Protein AF-A0A397UYF5-F1 (afdb_monomer)

Secondary structure (DSSP, 8-state):
-------S--HHHHTT--TT--HHHHHHHHHHHHHHS-GGG--TTHHHHHHHHHHHHHHHHHHHHSHHHHHHH-

Organism: NCBI:txid44941

Nearest PDB structures (foldseek):
  4j7z-assembly3_C  TM=9.367E-01  e=1.117E-04  Thermus thermophilus HB8
  8j07-assembly1_u  TM=9.485E-01  e=2.362E-04  Homo sapiens
  5vso-assembly1_A  TM=8.369E-01  e=5.924E-05  Saccharomyces cerevisiae S288C
  6yxy-assembly1_BK  TM=9.476E-01  e=5.292E-04  Trypanosoma brucei brucei
  7aoi-assembly1_BK  TM=9.490E-01  e=2.814E-03  Trypanosoma brucei

pLDDT: mean 83.46, std 14.4, range [38.56, 94.44]

InterPro domains:
  IPR001623 DnaJ domain [PF00226] (10-74)
  IPR001623 DnaJ domain [PR00625] (12-30)
  IPR001623 DnaJ domain [PR00625] (30-45)
  IPR001623 DnaJ domain [PR00625] (49-69)
  IPR001623 DnaJ domain [PR00625] (69-74)
  IPR001623 DnaJ domain [PS50076] (10-74)
  IPR001623 DnaJ domain [SM00271] (9-69)
  IPR001623 DnaJ domain [cd06257] (10-66)
  IPR018253 DnaJ domain, conserved site [PS00636] (54-73)
  IPR036869 Chaperone J-domain superfamily [G3DSA:1.10.287.110] (3-74)
  IPR036869 Chaperone J-domain superfamily [SSF46565] (6-74)
  IPR050817 DjlA DnaK co-chaperone [PTHR24074] (12-74)

Foldseek 3Di:
DDDPDPDPLDLCVLLVHDLPDDLVSLVVSLVVLCVVLPLVVDDDPSSVVSVVSNVSSVVSSVQCNDPVSVVVVD

Solvent-accessible surface area (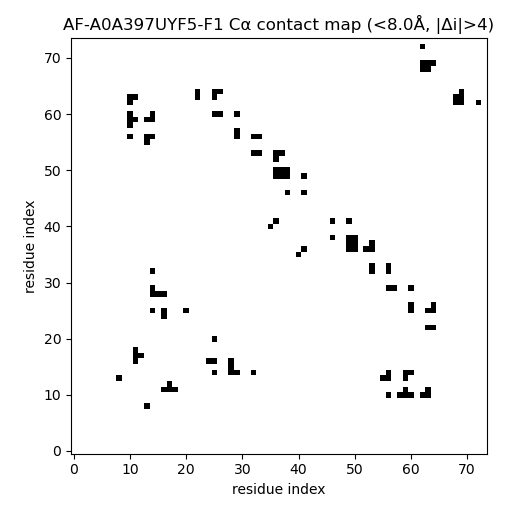backbone atoms only — not comparable to full-atom values): 4311 Å² total; per-residue (Å²): 132,87,77,80,68,88,65,75,89,45,40,38,65,64,44,71,45,58,92,83,53,48,63,67,52,53,54,51,32,41,54,56,48,44,69,72,30,32,51,90,83,38,64,75,85,46,26,62,56,19,49,54,50,37,50,51,37,50,56,25,43,62,36,57,63,35,68,69,50,29,67,74,70,109

Sequence (74 aa):
MPKIKVVPLNYYKVLEVEVNASDKEIRQAYKRLALKWHPDKHRGSSIEIAEQKFKEIGEAYETLCDKNKRSSYD

Radius of gyration: 13.32 Å; Cα contacts (8 Å, |Δi|>4): 62; chains: 1; bounding box: 25×36×35 Å

Mean predicted aligned error: 6.52 Å

Structure (mmCIF, N/CA/C/O backbone):
data_AF-A0A397UYF5-F1
#
_entry.id   AF-A0A397UYF5-F1
#
loop_
_atom_site.group_PDB
_atom_site.id
_atom_site.type_symbol
_atom_site.label_atom_id
_atom_site.label_alt_id
_atom_site.label_comp_id
_atom_site.label_asym_id
_atom_site.label_entity_id
_atom_site.label_seq_id
_atom_site.pdbx_PDB_ins_code
_atom_site.Cartn_x
_ato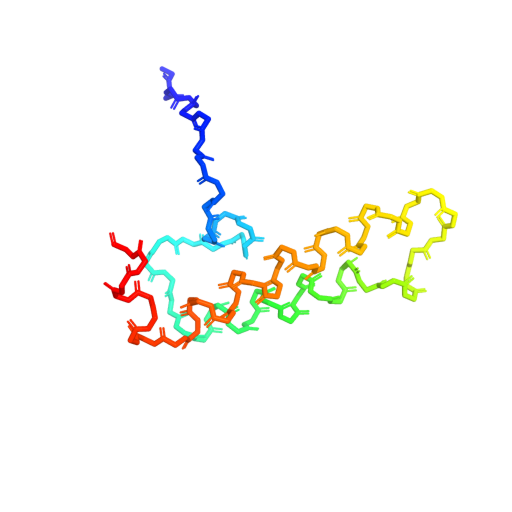m_site.Cartn_y
_atom_site.Cartn_z
_atom_site.occupancy
_atom_site.B_iso_or_equiv
_atom_site.auth_seq_id
_atom_site.auth_comp_id
_atom_site.auth_asym_id
_atom_site.auth_atom_id
_atom_site.pdbx_PDB_model_num
ATOM 1 N N . MET A 1 1 ? -4.822 28.990 -4.529 1.00 38.56 1 MET A N 1
ATOM 2 C CA . MET A 1 1 ? -4.124 27.831 -5.130 1.00 38.56 1 MET A CA 1
ATOM 3 C C . MET A 1 1 ? -3.522 27.018 -3.992 1.00 38.56 1 MET A C 1
ATOM 5 O O . MET A 1 1 ? -2.760 27.598 -3.222 1.00 38.56 1 MET A O 1
ATOM 9 N N . PRO A 1 2 ? -3.937 25.761 -3.769 1.00 42.16 2 PRO A N 1
ATOM 10 C CA . PRO A 1 2 ? -3.482 25.004 -2.611 1.00 42.16 2 PRO A CA 1
ATOM 11 C C . PRO A 1 2 ? -1.990 24.697 -2.761 1.00 42.16 2 PRO A C 1
ATOM 13 O O . PRO A 1 2 ? -1.532 24.218 -3.796 1.00 42.16 2 PRO A O 1
ATOM 16 N N . LYS A 1 3 ? -1.235 25.051 -1.720 1.00 39.34 3 LYS A N 1
ATOM 17 C CA . LYS A 1 3 ? 0.215 24.901 -1.635 1.00 39.34 3 LYS A CA 1
ATOM 18 C C . LYS A 1 3 ? 0.559 23.417 -1.743 1.00 39.34 3 LYS A C 1
ATOM 20 O O . LYS A 1 3 ? 0.216 22.644 -0.849 1.00 39.34 3 LYS A O 1
ATOM 25 N N . ILE A 1 4 ? 1.243 23.027 -2.817 1.00 47.66 4 ILE A N 1
ATOM 26 C CA . ILE A 1 4 ? 1.871 21.710 -2.926 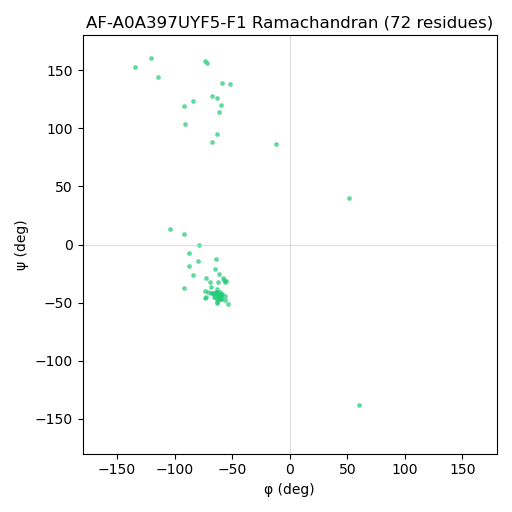1.00 47.66 4 ILE A CA 1
ATOM 27 C C . ILE A 1 4 ? 3.007 21.707 -1.901 1.00 47.66 4 ILE A C 1
ATOM 29 O O . ILE A 1 4 ? 4.130 22.114 -2.187 1.00 47.66 4 ILE A O 1
ATOM 33 N N . LYS A 1 5 ? 2.694 21.319 -0.660 1.00 42.53 5 LYS A N 1
ATOM 34 C CA . LYS A 1 5 ? 3.717 20.891 0.288 1.00 42.53 5 LYS A CA 1
ATOM 35 C C . LYS A 1 5 ? 4.390 19.696 -0.371 1.00 42.53 5 LYS A C 1
ATOM 37 O O . LYS A 1 5 ? 3.716 18.722 -0.708 1.00 42.53 5 LYS A O 1
ATOM 42 N N . VAL A 1 6 ? 5.692 19.797 -0.600 1.00 49.34 6 VAL A N 1
ATOM 43 C CA . VAL A 1 6 ? 6.530 18.645 -0.917 1.00 49.34 6 VAL A CA 1
ATOM 44 C C . VAL A 1 6 ? 6.448 17.765 0.326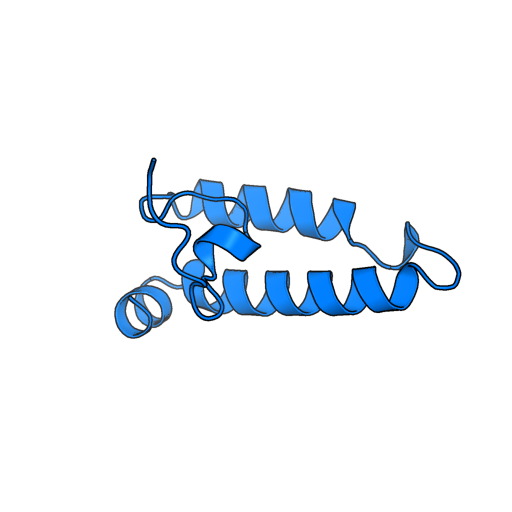 1.00 49.34 6 VAL A C 1
ATOM 46 O O . VAL A 1 6 ? 7.031 18.086 1.358 1.00 49.34 6 VAL A O 1
ATOM 49 N N . VAL A 1 7 ? 5.541 16.787 0.298 1.00 47.88 7 VAL A N 1
ATOM 50 C CA . VAL A 1 7 ? 5.224 15.990 1.481 1.00 47.88 7 VAL A CA 1
ATOM 51 C C . VAL A 1 7 ? 6.269 14.883 1.548 1.00 47.88 7 VAL A C 1
ATOM 53 O O . VAL A 1 7 ? 6.391 14.154 0.560 1.00 47.88 7 VAL A O 1
ATOM 56 N N . PRO A 1 8 ? 7.022 14.752 2.653 1.00 51.94 8 PRO A N 1
ATOM 57 C CA . PRO A 1 8 ? 7.881 13.593 2.864 1.00 51.94 8 PRO A CA 1
ATOM 58 C C . PRO A 1 8 ? 7.046 12.320 2.678 1.00 51.94 8 PRO A C 1
ATOM 60 O O . PRO A 1 8 ? 5.875 12.310 3.059 1.00 51.94 8 PRO A O 1
ATOM 63 N N . LEU A 1 9 ? 7.635 11.331 1.998 1.00 58.84 9 LEU A N 1
ATOM 64 C CA . LEU A 1 9 ? 7.089 10.027 1.593 1.00 58.84 9 LEU A CA 1
ATOM 65 C C . LEU A 1 9 ? 5.746 9.677 2.265 1.00 58.84 9 LEU A C 1
ATOM 67 O O . LEU A 1 9 ? 5.691 9.081 3.338 1.00 58.84 9 LEU A O 1
ATOM 71 N N . ASN A 1 10 ? 4.645 10.123 1.659 1.00 81.88 10 ASN A N 1
ATOM 72 C CA . ASN A 1 10 ? 3.328 9.970 2.258 1.00 81.88 10 ASN A CA 1
ATOM 73 C C . ASN A 1 10 ? 2.748 8.644 1.765 1.00 81.88 10 ASN A C 1
ATOM 75 O O . ASN A 1 10 ? 2.350 8.552 0.601 1.00 81.88 10 ASN A O 1
ATOM 79 N N . TYR A 1 11 ? 2.742 7.610 2.609 1.00 88.81 11 TYR A N 1
ATOM 80 C CA . TYR A 1 11 ? 2.347 6.252 2.213 1.00 88.81 11 TYR A CA 1
ATOM 81 C C . TYR A 1 11 ? 0.945 6.200 1.595 1.00 88.81 11 TYR A C 1
ATOM 83 O O . TYR A 1 11 ? 0.710 5.452 0.647 1.00 88.81 11 TYR A O 1
ATOM 91 N N . TYR A 1 12 ? 0.045 7.083 2.035 1.00 88.75 12 TYR A N 1
ATOM 92 C CA . TYR A 1 12 ? -1.283 7.241 1.443 1.00 88.75 12 TYR A CA 1
ATOM 93 C C . TYR A 1 12 ? -1.210 7.693 -0.022 1.00 88.75 12 TYR A C 1
ATOM 95 O O . TYR A 1 12 ? -1.874 7.126 -0.885 1.00 88.75 12 TYR A O 1
ATOM 103 N N . LYS A 1 13 ? -0.325 8.646 -0.348 1.00 88.31 13 LYS A N 1
ATOM 104 C CA . LYS A 1 13 ? -0.088 9.065 -1.740 1.00 88.31 13 LYS A CA 1
ATOM 105 C C . LYS A 1 13 ? 0.586 7.980 -2.570 1.00 88.31 13 LYS A C 1
ATOM 107 O O . LYS A 1 13 ? 0.258 7.854 -3.744 1.00 88.31 13 LYS A O 1
ATOM 112 N N . VAL A 1 14 ? 1.505 7.213 -1.980 1.00 90.44 14 VAL A N 1
ATOM 113 C CA . VAL A 1 14 ? 2.173 6.096 -2.668 1.00 90.44 14 VAL A CA 1
ATOM 114 C C . VAL A 1 14 ?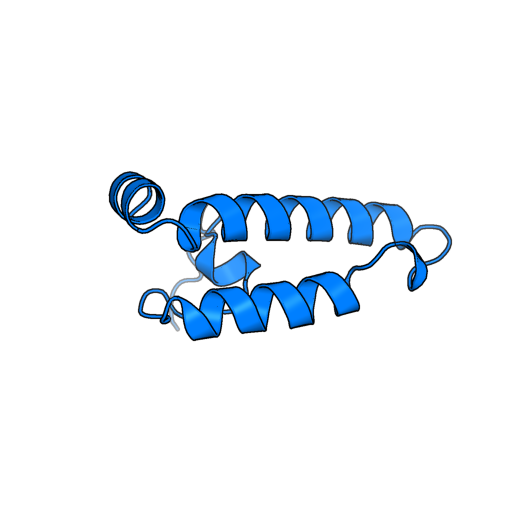 1.155 5.036 -3.081 1.00 90.44 14 VAL A C 1
ATOM 116 O O . VAL A 1 14 ? 1.193 4.560 -4.214 1.00 90.44 14 VAL A O 1
ATOM 119 N N . LEU A 1 15 ? 0.210 4.717 -2.195 1.00 90.69 15 LEU A N 1
ATOM 120 C CA . LEU A 1 15 ? -0.899 3.819 -2.503 1.00 90.69 15 LEU A CA 1
ATOM 121 C C . LEU A 1 15 ? -2.023 4.486 -3.310 1.00 90.69 15 LEU A C 1
ATOM 123 O O . LEU A 1 15 ? -2.977 3.809 -3.669 1.00 90.69 15 LEU A O 1
ATOM 127 N N . GLU A 1 16 ? -1.922 5.773 -3.647 1.00 90.75 16 GLU A N 1
ATOM 128 C CA . GLU A 1 16 ? -2.987 6.538 -4.313 1.00 90.75 16 GLU A CA 1
ATOM 129 C C . GLU A 1 16 ? -4.343 6.422 -3.583 1.00 90.75 16 GLU A C 1
ATOM 131 O O . GLU A 1 16 ? -5.391 6.276 -4.214 1.00 90.75 16 GLU A O 1
ATOM 136 N N . VAL A 1 17 ? -4.319 6.453 -2.249 1.00 90.56 17 VAL A N 1
ATOM 137 C CA . VAL A 1 17 ? -5.504 6.397 -1.385 1.00 90.56 17 VAL A CA 1
ATOM 138 C C . VAL A 1 17 ? -5.607 7.642 -0.509 1.00 90.56 17 VAL A C 1
ATOM 140 O O . VAL A 1 17 ? -4.630 8.359 -0.282 1.00 90.56 17 VAL A O 1
ATOM 143 N N . GLU A 1 18 ? -6.803 7.901 0.008 1.00 87.06 18 GLU A N 1
ATOM 144 C CA . GLU A 1 18 ? -7.010 8.972 0.979 1.00 87.06 18 GLU A CA 1
ATOM 145 C C . GLU A 1 18 ? -6.456 8.605 2.364 1.00 87.06 18 GLU A C 1
ATOM 147 O O . GLU A 1 18 ? -6.335 7.434 2.723 1.00 87.06 18 GLU A O 1
ATOM 152 N N . VAL A 1 19 ? -6.166 9.613 3.191 1.00 84.50 19 VAL A N 1
ATOM 153 C CA . VAL A 1 19 ? -5.711 9.409 4.583 1.00 84.50 19 VAL A CA 1
ATOM 154 C C . VAL A 1 19 ? -6.748 8.683 5.446 1.00 84.50 19 VAL A C 1
ATOM 156 O O . VAL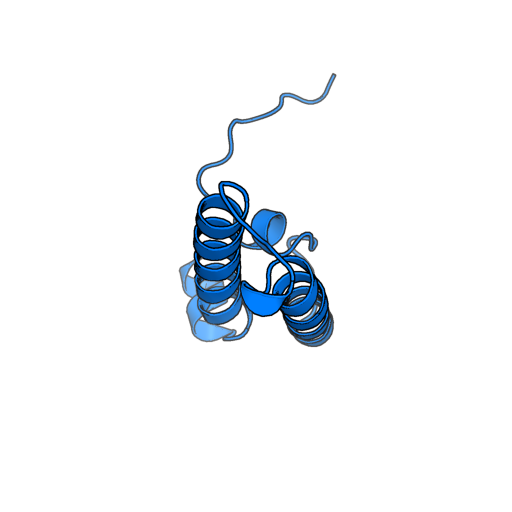 A 1 19 ? -6.391 7.984 6.386 1.00 84.50 19 VAL A O 1
ATOM 159 N N . ASN A 1 20 ? -8.030 8.788 5.082 1.00 83.44 20 ASN A N 1
ATOM 160 C CA . ASN A 1 20 ? -9.146 8.084 5.719 1.00 83.44 20 ASN A CA 1
ATOM 161 C C . ASN A 1 20 ? -9.468 6.736 5.053 1.00 83.44 20 ASN A C 1
ATOM 163 O O . ASN A 1 20 ? -10.485 6.124 5.374 1.00 83.44 20 ASN A O 1
ATOM 167 N N . ALA A 1 21 ? -8.626 6.264 4.127 1.00 87.88 21 ALA A N 1
ATOM 168 C CA . ALA A 1 21 ? -8.888 5.034 3.397 1.00 87.88 21 ALA A CA 1
ATOM 169 C C . ALA A 1 21 ? -9.026 3.838 4.339 1.00 87.88 21 ALA A C 1
ATOM 171 O O . ALA A 1 21 ? -8.258 3.660 5.301 1.00 87.88 21 ALA A O 1
ATOM 172 N N . SER A 1 22 ? -10.007 2.998 4.021 1.00 89.94 22 SER A N 1
ATOM 173 C CA . SER A 1 22 ? -10.257 1.762 4.755 1.00 89.94 22 SER A CA 1
ATOM 174 C C . SER A 1 22 ? -9.168 0.729 4.464 1.00 89.94 22 SER A C 1
ATOM 176 O O . SER A 1 22 ? -8.554 0.721 3.396 1.00 89.94 22 SER A O 1
ATOM 178 N N . ASP A 1 23 ? -8.971 -0.222 5.373 1.00 89.38 23 ASP A N 1
ATOM 179 C CA . ASP A 1 23 ? -8.041 -1.346 5.175 1.00 89.38 23 ASP A CA 1
ATOM 180 C C . ASP A 1 23 ? -8.352 -2.148 3.893 1.00 89.38 23 ASP A C 1
ATOM 182 O O . ASP A 1 23 ? -7.441 -2.618 3.205 1.00 89.38 23 ASP A O 1
ATOM 186 N N . LYS A 1 24 ? -9.630 -2.238 3.503 1.00 91.06 24 LYS A N 1
ATOM 187 C CA . LYS A 1 24 ? -10.044 -2.797 2.205 1.00 91.06 24 LYS A CA 1
ATOM 188 C C . LYS A 1 24 ? -9.511 -1.998 1.008 1.00 91.06 24 LYS A C 1
ATOM 190 O O . LYS A 1 24 ? -9.027 -2.606 0.053 1.00 91.06 24 LYS A O 1
ATOM 195 N N . GLU A 1 25 ? -9.582 -0.670 1.056 1.00 91.88 25 GLU A N 1
ATOM 196 C CA . GLU A 1 25 ? -9.107 0.206 -0.023 1.00 91.88 25 GLU A CA 1
ATOM 197 C C . GLU A 1 25 ? -7.588 0.160 -0.148 1.00 91.88 25 GLU A C 1
ATOM 199 O O . GLU A 1 25 ? -7.072 0.006 -1.250 1.00 91.88 25 GLU A O 1
ATOM 204 N N . ILE A 1 26 ? -6.876 0.167 0.981 1.00 91.50 26 ILE A N 1
ATOM 205 C CA . ILE A 1 26 ? -5.417 0.008 1.044 1.00 91.50 26 ILE A CA 1
ATOM 206 C C . ILE A 1 26 ? -4.983 -1.300 0.365 1.00 91.50 26 ILE A C 1
ATOM 208 O O . ILE A 1 26 ? -4.107 -1.294 -0.502 1.00 91.50 26 ILE A O 1
ATOM 212 N N . ARG A 1 27 ? -5.641 -2.426 0.679 1.00 92.00 27 ARG A N 1
ATOM 213 C CA . ARG A 1 27 ? -5.368 -3.725 0.029 1.00 92.00 27 ARG A CA 1
ATOM 214 C C . ARG A 1 27 ? -5.685 -3.717 -1.462 1.00 92.00 27 ARG A C 1
ATOM 216 O O . ARG A 1 27 ? -4.951 -4.313 -2.252 1.00 92.00 27 ARG A O 1
ATOM 223 N N . GLN A 1 28 ? -6.793 -3.097 -1.859 1.00 94.44 28 GLN A N 1
ATOM 224 C CA . GLN A 1 28 ? -7.201 -3.034 -3.261 1.00 94.44 28 GLN A CA 1
ATOM 225 C C . GLN A 1 28 ? -6.241 -2.168 -4.082 1.00 94.44 28 GLN A C 1
ATOM 227 O O . GLN A 1 28 ? -5.849 -2.556 -5.185 1.00 94.44 28 GLN A O 1
ATOM 232 N N . ALA A 1 29 ? -5.820 -1.036 -3.526 1.00 94.00 29 ALA A N 1
ATOM 233 C CA . ALA A 1 29 ? -4.864 -0.137 -4.139 1.00 94.00 29 ALA A CA 1
ATOM 234 C C . ALA A 1 29 ? -3.484 -0.784 -4.276 1.00 94.00 29 ALA A C 1
ATOM 236 O O . ALA A 1 29 ? -2.928 -0.765 -5.373 1.00 94.00 29 ALA A O 1
ATOM 237 N N . TYR A 1 30 ? -2.996 -1.459 -3.228 1.00 94.25 30 TYR A N 1
ATOM 238 C CA . TYR A 1 30 ? -1.770 -2.257 -3.289 1.00 94.25 30 TYR A C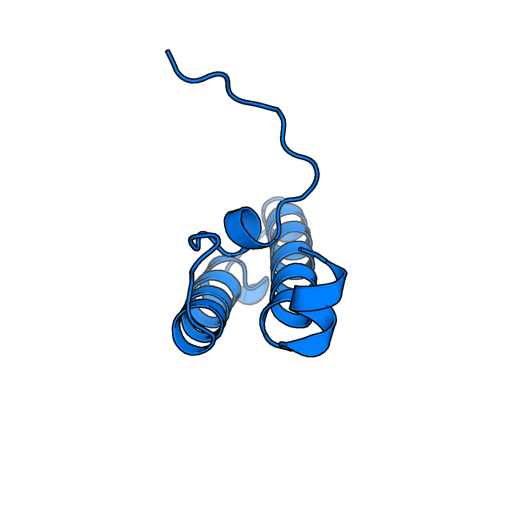A 1
ATOM 239 C C . TYR A 1 30 ? -1.815 -3.273 -4.433 1.00 94.25 30 TYR A C 1
ATOM 241 O O . TYR A 1 30 ? -0.925 -3.278 -5.275 1.00 94.25 30 TYR A O 1
ATOM 249 N N . LYS A 1 31 ? -2.883 -4.077 -4.546 1.00 93.62 31 LYS A N 1
ATOM 250 C CA . LYS A 1 31 ? -3.023 -5.058 -5.641 1.00 93.62 31 LYS A CA 1
ATOM 251 C C . LYS A 1 31 ? -3.006 -4.398 -7.021 1.00 93.62 31 LYS A C 1
ATOM 253 O O . LYS A 1 31 ? -2.320 -4.876 -7.922 1.00 93.62 31 LYS A O 1
ATOM 258 N N . ARG A 1 32 ? -3.743 -3.297 -7.197 1.00 94.12 32 ARG A N 1
ATOM 259 C CA . ARG A 1 32 ? -3.796 -2.545 -8.463 1.00 94.12 32 ARG A CA 1
ATOM 260 C C . ARG A 1 32 ? -2.419 -2.005 -8.848 1.00 94.12 32 ARG A C 1
ATOM 262 O O . ARG A 1 32 ? -2.012 -2.120 -10.002 1.00 94.12 32 ARG A O 1
ATOM 269 N N . LEU A 1 33 ? -1.713 -1.422 -7.888 1.00 92.69 33 LEU A N 1
ATOM 270 C CA . LEU A 1 33 ? -0.407 -0.807 -8.085 1.00 92.69 33 LEU A CA 1
ATOM 271 C C . LEU A 1 33 ? 0.705 -1.840 -8.271 1.00 92.69 33 LEU A C 1
ATOM 273 O O . LEU A 1 33 ? 1.526 -1.674 -9.167 1.00 92.69 33 LEU A O 1
ATOM 277 N N . ALA A 1 34 ? 0.682 -2.935 -7.514 1.00 90.44 34 ALA A N 1
ATOM 278 C CA . ALA A 1 34 ? 1.597 -4.060 -7.670 1.00 90.44 34 ALA A CA 1
ATOM 279 C C . ALA A 1 34 ? 1.504 -4.661 -9.077 1.00 90.44 34 ALA A C 1
ATOM 281 O O . ALA A 1 34 ? 2.528 -4.911 -9.695 1.00 90.44 34 ALA A O 1
ATOM 282 N N . LEU A 1 35 ? 0.295 -4.818 -9.630 1.00 90.88 35 LEU A N 1
ATOM 283 C CA . LEU A 1 35 ? 0.103 -5.274 -11.013 1.00 90.88 35 LEU A CA 1
ATOM 284 C C . LEU A 1 35 ? 0.543 -4.238 -12.057 1.00 90.88 35 LEU A C 1
ATOM 286 O O . LEU A 1 35 ? 0.984 -4.617 -13.142 1.00 90.88 35 LEU A O 1
ATOM 290 N N . LYS A 1 36 ? 0.405 -2.941 -11.754 1.00 89.75 36 LYS A N 1
ATOM 291 C CA . LYS A 1 36 ? 0.820 -1.834 -12.632 1.00 89.75 36 LYS A CA 1
ATOM 292 C C . LYS A 1 36 ? 2.339 -1.715 -12.712 1.00 89.75 36 LYS A C 1
ATOM 294 O O . LYS A 1 36 ? 2.862 -1.471 -13.793 1.00 89.75 36 LYS A O 1
ATOM 299 N N . TRP A 1 37 ? 3.028 -1.887 -11.589 1.00 92.75 37 TRP A N 1
ATOM 300 C CA . TRP A 1 37 ? 4.479 -1.742 -11.455 1.00 92.75 37 TRP A CA 1
ATOM 301 C C . TRP A 1 37 ? 5.216 -3.084 -11.369 1.00 92.75 37 TRP A C 1
ATOM 303 O O . TRP A 1 37 ? 6.387 -3.118 -11.020 1.00 92.75 37 TRP A O 1
ATOM 313 N N . HIS A 1 38 ? 4.556 -4.199 -11.692 1.00 88.06 38 HIS A N 1
ATOM 314 C CA . HIS A 1 38 ? 5.188 -5.515 -11.652 1.00 88.06 38 HIS A CA 1
ATOM 315 C C . 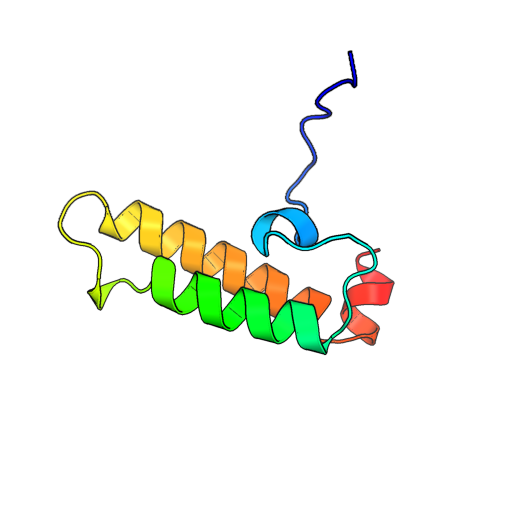HIS A 1 38 ? 6.339 -5.587 -12.670 1.00 88.06 38 HIS A C 1
ATOM 317 O O . HIS A 1 38 ? 6.073 -5.354 -13.852 1.00 88.06 38 HIS A O 1
ATOM 323 N N . PRO A 1 39 ? 7.573 -5.962 -12.281 1.00 84.25 39 PRO A N 1
ATOM 324 C CA . PRO A 1 39 ? 8.741 -5.915 -13.165 1.00 84.25 39 PRO A CA 1
ATOM 325 C C . PRO A 1 39 ? 8.570 -6.756 -14.438 1.00 84.25 39 PRO A C 1
ATOM 327 O O . PRO A 1 39 ? 9.058 -6.363 -15.486 1.00 84.25 39 PRO A O 1
ATOM 330 N N . ASP A 1 40 ? 7.783 -7.838 -14.395 1.00 88.25 40 ASP A N 1
ATOM 331 C CA . ASP A 1 40 ? 7.424 -8.645 -15.581 1.00 88.25 40 ASP A CA 1
ATOM 332 C C . ASP A 1 40 ? 6.740 -7.839 -16.707 1.00 88.25 40 ASP A C 1
ATOM 334 O O . ASP A 1 40 ? 6.897 -8.138 -17.891 1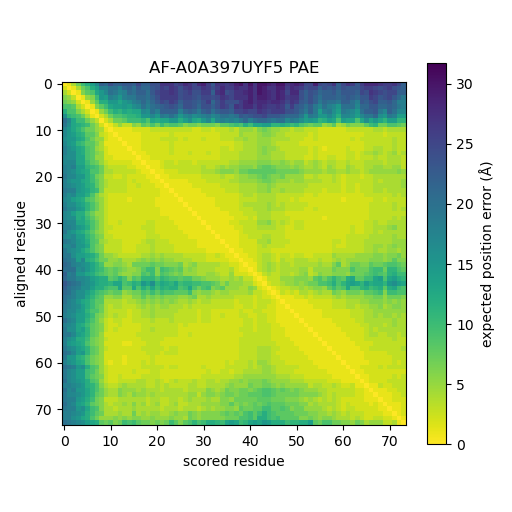.00 88.25 40 ASP A O 1
ATOM 338 N N . LYS A 1 41 ? 5.993 -6.783 -16.353 1.00 85.75 41 LYS A N 1
ATOM 339 C CA . LYS A 1 41 ? 5.300 -5.918 -17.320 1.00 85.75 41 LYS A CA 1
ATOM 340 C C . LYS A 1 41 ? 6.161 -4.767 -17.838 1.00 85.75 41 LYS A C 1
ATOM 342 O O . LYS A 1 41 ? 5.727 -4.070 -18.755 1.00 85.75 41 LYS A O 1
ATOM 347 N N . HIS A 1 42 ? 7.355 -4.564 -17.283 1.00 87.50 42 HIS A N 1
ATOM 348 C CA . HIS A 1 42 ? 8.267 -3.477 -17.643 1.00 87.50 42 HIS A CA 1
ATOM 349 C C . HIS A 1 42 ? 9.535 -4.045 -18.285 1.00 87.50 42 HIS A C 1
ATOM 351 O O . HIS A 1 42 ? 9.996 -5.126 -17.939 1.00 87.50 42 HIS A O 1
ATOM 357 N N . ARG A 1 43 ? 10.103 -3.344 -19.272 1.00 84.38 43 ARG A N 1
ATOM 358 C CA . ARG A 1 43 ? 11.325 -3.776 -19.975 1.00 84.38 43 ARG A CA 1
ATOM 359 C C . ARG A 1 43 ? 12.312 -2.624 -20.119 1.00 84.38 43 ARG A C 1
ATOM 361 O O . ARG A 1 43 ? 11.907 -1.465 -20.190 1.00 84.38 43 ARG A O 1
ATOM 368 N N . GLY A 1 44 ? 13.601 -2.955 -20.196 1.00 84.31 44 GLY A N 1
ATOM 369 C CA . GLY A 1 44 ? 14.678 -1.972 -20.338 1.00 84.31 44 GLY A CA 1
ATOM 370 C C . GLY A 1 44 ? 14.717 -0.996 -19.161 1.00 84.31 44 GLY A C 1
ATOM 371 O O . GLY A 1 44 ? 14.506 -1.392 -18.019 1.00 84.31 44 GLY A O 1
ATOM 372 N N . SER A 1 45 ? 14.924 0.290 -19.441 1.00 80.69 45 SER A N 1
ATOM 373 C CA . SER A 1 45 ? 15.065 1.348 -18.426 1.00 80.69 45 SER A CA 1
ATOM 374 C C . SER A 1 45 ? 13.817 1.587 -17.562 1.00 80.69 45 SER A C 1
ATOM 376 O O . SER A 1 45 ? 13.892 2.269 -16.545 1.00 80.69 45 SER A O 1
ATOM 378 N N . SER A 1 46 ? 12.653 1.043 -17.937 1.00 84.56 46 SER A N 1
ATOM 379 C CA . SER A 1 46 ? 11.437 1.130 -17.116 1.00 84.56 46 SER A CA 1
ATOM 380 C C . SER A 1 46 ? 11.404 0.112 -15.970 1.00 84.56 46 SER A C 1
ATOM 382 O O . SER A 1 46 ? 10.593 0.279 -15.062 1.00 84.56 46 SER A O 1
ATOM 384 N N . ILE A 1 47 ? 12.276 -0.908 -15.982 1.00 89.56 47 ILE A N 1
ATOM 385 C CA . ILE A 1 47 ? 12.386 -1.896 -14.895 1.00 89.56 47 ILE A CA 1
ATOM 386 C C . ILE A 1 47 ? 12.831 -1.221 -13.597 1.00 89.56 47 ILE A C 1
ATOM 388 O O . ILE A 1 47 ? 12.171 -1.405 -12.582 1.00 89.56 47 ILE A O 1
ATOM 392 N N . GLU A 1 48 ? 13.864 -0.375 -13.636 1.00 88.69 48 GLU A N 1
ATOM 393 C CA . GLU A 1 48 ? 14.376 0.309 -12.437 1.00 88.69 48 GLU A CA 1
ATOM 394 C C . GLU A 1 48 ? 13.298 1.176 -11.768 1.00 88.69 48 GLU A C 1
ATOM 396 O O . GLU A 1 48 ? 13.113 1.143 -10.551 1.00 88.69 48 GLU A O 1
ATOM 401 N N . ILE A 1 49 ? 12.520 1.907 -12.575 1.00 89.00 49 ILE A N 1
ATOM 402 C CA . ILE A 1 49 ? 11.407 2.731 -12.083 1.00 89.00 49 ILE A CA 1
ATOM 403 C C . ILE A 1 49 ? 10.313 1.841 -11.483 1.00 89.00 49 ILE A C 1
ATOM 405 O O . ILE A 1 49 ? 9.748 2.173 -10.440 1.00 89.00 49 ILE A O 1
ATOM 409 N N . ALA A 1 50 ? 10.008 0.718 -12.135 1.00 89.50 50 ALA A N 1
ATOM 410 C CA . ALA A 1 50 ? 9.011 -0.232 -11.668 1.00 89.50 50 ALA A CA 1
ATOM 411 C C . ALA A 1 50 ? 9.418 -0.882 -10.343 1.00 89.50 50 ALA A C 1
ATOM 413 O O . ALA A 1 50 ? 8.605 -0.906 -9.424 1.00 89.50 50 ALA A O 1
ATOM 414 N N . GLU A 1 51 ? 10.670 -1.315 -10.197 1.00 89.81 51 GLU A N 1
ATOM 415 C CA . GLU A 1 51 ? 11.209 -1.853 -8.945 1.00 89.81 51 GLU A CA 1
ATOM 416 C C . GLU A 1 51 ? 11.178 -0.819 -7.820 1.00 89.81 51 GLU A C 1
ATOM 418 O O . GLU A 1 51 ? 10.706 -1.120 -6.721 1.00 89.81 51 GLU A O 1
ATOM 423 N N . GLN A 1 52 ? 11.607 0.418 -8.092 1.00 90.19 52 GLN A N 1
ATOM 424 C CA . GLN A 1 52 ? 11.574 1.488 -7.098 1.00 90.19 52 GLN A CA 1
ATOM 425 C C . GLN A 1 52 ? 10.141 1.770 -6.639 1.00 90.19 52 GLN A C 1
ATOM 427 O O . GLN A 1 52 ? 9.870 1.792 -5.439 1.00 90.19 52 GLN A O 1
ATOM 432 N N . LYS A 1 53 ? 9.202 1.894 -7.584 1.00 89.94 53 LYS A N 1
ATOM 433 C CA . LYS A 1 53 ? 7.780 2.085 -7.275 1.00 89.94 53 LYS A CA 1
ATOM 434 C C . LYS A 1 53 ? 7.214 0.905 -6.501 1.00 89.94 53 LYS A C 1
ATOM 436 O O . LYS A 1 53 ? 6.518 1.110 -5.512 1.00 89.94 53 LYS A O 1
ATOM 441 N N . PHE A 1 54 ? 7.513 -0.319 -6.923 1.00 90.62 54 PHE A N 1
ATOM 442 C CA . PHE A 1 54 ? 7.040 -1.538 -6.274 1.00 90.62 54 PHE A CA 1
ATOM 443 C C . PHE A 1 54 ? 7.517 -1.622 -4.822 1.00 90.62 54 PHE A C 1
ATOM 445 O O . PHE A 1 54 ? 6.728 -1.957 -3.937 1.00 90.62 54 PHE A O 1
ATOM 452 N N . LYS A 1 55 ? 8.773 -1.246 -4.565 1.00 90.62 55 LYS A N 1
ATOM 453 C CA . LYS A 1 55 ? 9.336 -1.167 -3.217 1.00 90.62 55 LYS A CA 1
ATOM 454 C C . LYS A 1 55 ? 8.613 -0.126 -2.359 1.00 90.62 55 LYS A C 1
ATOM 456 O O . LYS A 1 55 ? 8.143 -0.469 -1.278 1.00 90.62 55 LYS A O 1
ATOM 461 N N . GLU A 1 56 ? 8.432 1.095 -2.873 1.00 91.38 56 GLU A N 1
ATOM 462 C CA . GLU A 1 56 ? 7.675 2.154 -2.183 1.00 91.38 56 GLU A CA 1
ATOM 463 C C . GLU A 1 56 ? 6.243 1.693 -1.842 1.00 91.38 56 GLU A C 1
ATOM 465 O O . GLU A 1 56 ? 5.763 1.899 -0.728 1.00 91.38 56 GLU A O 1
ATOM 470 N N . ILE A 1 57 ? 5.559 1.041 -2.790 1.00 92.44 57 ILE A N 1
ATOM 471 C CA . ILE A 1 57 ? 4.199 0.499 -2.624 1.00 92.44 57 ILE A CA 1
ATOM 472 C C . ILE A 1 57 ? 4.156 -0.590 -1.546 1.00 92.44 57 ILE A C 1
ATOM 474 O O . ILE A 1 57 ? 3.205 -0.635 -0.763 1.00 92.44 57 ILE A O 1
ATOM 478 N N . GLY A 1 58 ? 5.168 -1.460 -1.500 1.00 91.38 58 GLY A N 1
ATOM 479 C CA . GLY A 1 58 ? 5.310 -2.499 -0.481 1.00 91.38 58 GLY A CA 1
ATOM 480 C C . GLY A 1 58 ? 5.477 -1.924 0.922 1.00 91.38 58 GLY A C 1
ATOM 481 O O . GLY A 1 58 ? 4.720 -2.296 1.817 1.00 91.38 58 GLY A O 1
ATOM 482 N N . GLU A 1 59 ? 6.400 -0.974 1.093 1.00 91.25 59 GLU A N 1
ATOM 483 C CA . GLU A 1 59 ? 6.626 -0.285 2.373 1.00 91.25 59 GLU A CA 1
ATOM 484 C C . GLU A 1 59 ? 5.358 0.440 2.843 1.00 91.25 59 GLU A C 1
ATOM 486 O O . GLU A 1 59 ? 4.907 0.248 3.974 1.00 91.25 59 GLU A O 1
ATOM 491 N N . ALA A 1 60 ? 4.711 1.187 1.944 1.00 91.12 60 ALA A N 1
ATOM 492 C CA . ALA A 1 60 ? 3.474 1.896 2.248 1.00 91.12 60 ALA A CA 1
ATOM 493 C C . ALA A 1 60 ? 2.350 0.951 2.692 1.00 91.12 60 ALA A C 1
ATOM 495 O O . ALA A 1 60 ? 1.636 1.227 3.657 1.00 91.12 60 ALA A O 1
ATOM 496 N N . TYR A 1 61 ? 2.187 -0.177 2.001 1.00 92.88 61 TYR A N 1
ATOM 497 C CA . TYR A 1 61 ? 1.187 -1.174 2.357 1.00 92.88 61 TYR A CA 1
ATOM 498 C C . TYR A 1 61 ? 1.482 -1.834 3.703 1.00 92.88 61 TYR A C 1
ATOM 500 O O . TYR A 1 61 ? 0.562 -1.990 4.503 1.00 92.88 61 TYR A O 1
ATOM 508 N N . GLU A 1 62 ? 2.734 -2.189 3.984 1.00 90.81 62 GLU A N 1
ATOM 509 C CA . GLU A 1 62 ? 3.097 -2.833 5.247 1.00 90.81 62 GLU A CA 1
ATOM 510 C C . GLU A 1 62 ? 2.827 -1.924 6.454 1.00 90.81 62 GLU A C 1
ATOM 512 O O . GLU A 1 62 ? 2.343 -2.394 7.486 1.00 90.81 62 GLU A O 1
ATOM 517 N N . THR A 1 63 ? 3.079 -0.619 6.321 1.00 90.31 63 THR A N 1
ATOM 518 C CA . THR A 1 63 ? 2.762 0.353 7.372 1.00 90.31 63 THR A CA 1
ATOM 519 C C . THR A 1 63 ? 1.261 0.617 7.487 1.00 90.31 63 THR A C 1
ATOM 521 O O . THR A 1 63 ? 0.738 0.640 8.596 1.00 90.31 63 THR A O 1
ATOM 524 N N . LEU A 1 64 ? 0.549 0.815 6.372 1.00 88.00 64 LEU A N 1
ATOM 525 C CA . LEU A 1 64 ? -0.855 1.250 6.398 1.00 88.00 64 LEU A CA 1
ATOM 526 C C . LEU A 1 64 ? -1.866 0.112 6.587 1.00 88.00 64 LEU A C 1
ATOM 528 O O . LEU A 1 64 ? -2.975 0.353 7.070 1.00 88.00 64 LEU A O 1
ATOM 532 N N . CYS A 1 65 ? -1.530 -1.116 6.186 1.00 87.88 65 CYS A N 1
ATOM 533 C CA . CYS A 1 65 ? -2.413 -2.274 6.341 1.00 87.88 65 CYS A CA 1
ATOM 534 C C . CYS A 1 65 ? -2.513 -2.731 7.801 1.00 87.88 65 CYS A C 1
ATOM 536 O O . CYS A 1 65 ? -3.536 -3.299 8.197 1.00 87.88 65 CYS A O 1
ATOM 538 N N . ASP A 1 66 ? -1.467 -2.503 8.591 1.00 88.25 66 ASP A N 1
ATOM 539 C CA . ASP A 1 66 ? -1.458 -2.819 10.010 1.00 88.25 66 ASP A CA 1
ATOM 540 C C . ASP A 1 66 ? -1.917 -1.600 10.816 1.00 88.25 66 ASP A C 1
ATOM 542 O O . ASP A 1 66 ? -1.302 -0.538 10.773 1.00 88.25 66 ASP A O 1
ATOM 546 N N . LYS A 1 67 ? -3.020 -1.739 11.557 1.00 84.81 67 LYS A N 1
ATOM 547 C CA . LYS A 1 67 ? -3.595 -0.624 12.327 1.00 84.81 67 LYS A CA 1
ATOM 548 C C . LYS A 1 67 ? -2.640 -0.105 13.401 1.00 84.81 67 LYS A C 1
ATOM 550 O O . LYS A 1 67 ? -2.655 1.087 13.683 1.00 84.81 67 LYS A O 1
ATOM 555 N N . ASN A 1 68 ? -1.815 -0.975 13.983 1.00 87.50 68 ASN A N 1
ATOM 556 C CA . ASN A 1 68 ? -0.867 -0.595 15.023 1.00 87.50 68 ASN A CA 1
ATOM 557 C C . ASN A 1 68 ? 0.307 0.198 14.427 1.00 87.50 68 ASN A C 1
ATOM 559 O O . ASN A 1 68 ? 0.636 1.280 14.920 1.00 87.50 68 ASN A O 1
ATOM 563 N N . LYS A 1 69 ? 0.867 -0.284 13.306 1.00 85.50 69 LYS A N 1
ATOM 564 C CA . LYS A 1 69 ? 1.904 0.450 12.558 1.00 85.50 69 LYS A CA 1
ATOM 565 C C . LYS A 1 69 ? 1.373 1.767 11.997 1.00 85.50 69 LYS A C 1
ATOM 567 O O . LYS A 1 69 ? 2.052 2.781 12.115 1.00 85.50 69 LYS A O 1
ATOM 572 N N . ARG A 1 70 ? 0.152 1.776 11.451 1.00 84.44 70 ARG A N 1
ATOM 573 C CA . ARG A 1 70 ? -0.509 2.982 10.938 1.00 84.44 70 ARG A CA 1
ATOM 574 C C . ARG A 1 70 ? -0.685 4.028 12.030 1.00 84.44 70 ARG A C 1
ATOM 576 O O . ARG A 1 70 ? -0.306 5.162 11.801 1.00 84.44 70 ARG A O 1
ATOM 583 N N . SER A 1 71 ? -1.163 3.650 13.217 1.00 82.56 71 SER A N 1
ATOM 584 C CA . SER A 1 71 ? -1.272 4.579 14.355 1.00 82.56 71 SER A CA 1
ATOM 585 C C . SER A 1 71 ? 0.067 5.098 14.879 1.00 82.56 71 SER A C 1
ATOM 587 O O . SER A 1 71 ? 0.075 6.108 15.563 1.00 82.56 71 SER A O 1
ATOM 589 N N . SER A 1 72 ? 1.175 4.402 14.617 1.00 82.25 72 SER A N 1
ATOM 590 C CA . SER A 1 72 ? 2.518 4.880 14.976 1.00 82.25 72 SER A CA 1
ATOM 591 C C . SER A 1 72 ? 3.145 5.757 13.885 1.00 82.25 72 SER A C 1
ATOM 593 O O . SER A 1 72 ? 4.131 6.443 14.141 1.00 82.25 72 SER A O 1
ATOM 595 N N . TYR A 1 73 ? 2.621 5.677 12.659 1.00 77.94 73 TYR A N 1
ATOM 596 C CA . TYR A 1 73 ? 3.056 6.456 11.502 1.00 77.94 73 TYR A CA 1
ATOM 597 C C . TYR A 1 73 ? 2.265 7.762 11.336 1.00 77.94 73 TYR A C 1
ATOM 599 O O . TYR A 1 73 ? 2.848 8.757 10.906 1.00 77.94 73 TYR A O 1
ATOM 607 N N . ASP A 1 74 ? 0.961 7.723 11.623 1.00 75.50 74 ASP A N 1
ATOM 608 C CA . ASP A 1 74 ? 0.045 8.875 11.643 1.00 75.50 74 ASP A CA 1
ATOM 609 C C . ASP A 1 74 ? 0.328 9.798 12.840 1.00 75.50 74 ASP A C 1
ATOM 611 O O . ASP A 1 74 ? 0.391 11.032 12.623 1.00 75.50 74 ASP A O 1
#